Protein AF-A0A6L5EJZ9-F1 (afdb_monomer)

Foldseek 3Di:
DPPDPDPQPPVVVQVVCCVVPVHDGPDDDPVVVVVVVVVVVVVCVVCPHPVSVQVVLQVVQVVVQVVCVVVVWAWPDDPVPDDSHDTHTDFDPPPPDDVVVVQVVCVVVVDHDDDD

InterPro domains:
  IPR015421 Pyridoxal phosphate-dependent transferase, major domain [G3DSA:3.40.640.10] (1-47)
  IPR015422 Pyridoxal phosphate-dependent transferase, small domain [G3DSA:3.90.1150.10] (48-116)
  IPR015424 Pyridoxal phosphate-dependent transferase [SSF53383] (2-116)

Organism: NCBI:txid2653932

Nearest PDB structures (foldseek):
  1m32-assembly3_E  TM=9.920E-01  e=1.603E-14  Salmonella enterica subsp. enterica serovar Typhimurium
  7e7g-assembly1_A-2  TM=9.794E-01  e=1.183E-07  Pseudomonas aeruginosa PAO1
  6pd2-assembly2_B  TM=9.722E-01  e=3.837E-05  Treponema denticola ATCC 35405
  2dr1-assembly1_B  TM=8.804E-01  e=4.099E-04  Pyrococcus horikoshii OT3
  3nnk-assembly3_L  TM=8.080E-01  e=1.633E+00  Klebsiella pneumoniae subsp. pneumoniae MGH 78578

Solvent-accessible surface area (backbone atoms only — not comparable to full-atom values): 7159 Å² total; per-residue (Å²): 135,88,87,51,97,42,82,91,71,26,59,67,62,40,49,48,37,18,70,79,48,83,68,38,62,86,56,91,67,64,61,72,60,54,53,53,49,54,50,54,50,51,52,36,55,76,58,56,31,69,64,45,48,47,54,52,33,40,51,50,44,52,52,49,51,56,50,41,43,76,71,72,46,47,63,72,63,58,79,92,74,58,58,48,84,65,83,62,58,56,77,74,87,52,90,85,64,47,70,68,62,54,45,50,61,36,40,79,72,76,41,86,80,80,87,131

Mean predicted aligned error: 3.7 Å

Sequence (116 aa):
KGRSRSLSLDLYAQWRCMEDNHGKWRFTSPTHAVLAFAQALKELAQKGGVNARYQRYRNNQRRLVAGMRALGFRPLLDDSLHSPIITAFYSPDAPQYRFHTFYQKLKDQGFVIYPG

Secondary structure (DSSP, 8-state):
--S-S-STT-HHHHHHHHHHTTT--SS---HHHHHHHHHHHHHHHHTTHHHHHHHHHHHHHHHHHHHHHHTT--BSS-GGG--SS---BPPP--TT--HHHHHHHHHTTT------

Radius of gyration: 21.51 Å; Cα contacts (8 Å, |Δi|>4): 69; chains: 1; bounding box: 41×38×56 Å

pLDDT: mean 97.04, std 3.93, range [65.69, 98.81]

Structure (mmCIF, N/CA/C/O backbone):
data_AF-A0A6L5EJZ9-F1
#
_entry.id   AF-A0A6L5EJZ9-F1
#
loop_
_atom_site.group_PDB
_atom_site.id
_atom_site.type_symbol
_atom_site.label_atom_id
_atom_site.label_alt_id
_atom_site.label_comp_id
_atom_site.label_asym_id
_atom_site.label_entity_id
_atom_site.label_seq_id
_atom_site.pdbx_PDB_ins_code
_atom_site.Cartn_x
_atom_site.Cartn_y
_atom_site.Cartn_z
_atom_site.occupancy
_atom_site.B_iso_or_equiv
_atom_site.auth_seq_id
_atom_site.auth_comp_id
_atom_site.auth_asym_id
_atom_site.auth_atom_id
_atom_site.pdbx_PDB_model_num
ATOM 1 N N . LYS A 1 1 ? 8.390 16.324 -29.534 1.00 65.69 1 LYS A N 1
ATOM 2 C CA . LYS A 1 1 ? 8.788 17.598 -28.880 1.00 65.69 1 LYS A CA 1
ATOM 3 C C . LYS A 1 1 ? 7.515 18.346 -28.480 1.00 65.69 1 LYS A C 1
ATOM 5 O O . LYS A 1 1 ? 6.561 18.258 -29.237 1.00 65.69 1 LYS A O 1
ATOM 10 N N . GLY A 1 2 ? 7.466 18.992 -27.309 1.00 81.75 2 GLY A N 1
ATOM 11 C CA . GLY A 1 2 ? 6.300 19.781 -26.862 1.00 81.75 2 GLY A CA 1
ATOM 12 C C . GLY A 1 2 ? 5.143 19.005 -26.213 1.00 81.75 2 GLY A C 1
ATOM 13 O O . GLY A 1 2 ? 4.073 19.569 -26.042 1.00 81.75 2 GLY A O 1
ATOM 14 N N . ARG A 1 3 ? 5.327 17.723 -25.857 1.00 81.94 3 ARG A N 1
ATOM 15 C CA . ARG A 1 3 ? 4.256 16.892 -25.264 1.00 81.94 3 ARG A CA 1
ATOM 16 C C . ARG A 1 3 ? 4.159 16.992 -23.743 1.00 81.94 3 ARG A C 1
ATOM 18 O O . ARG A 1 3 ? 3.106 16.711 -23.188 1.00 81.94 3 ARG A O 1
ATOM 25 N N . SER A 1 4 ? 5.237 17.392 -23.076 1.00 91.62 4 SER A N 1
ATOM 26 C CA . SER A 1 4 ? 5.281 17.552 -21.625 1.00 91.62 4 SER A CA 1
ATOM 27 C C . SER A 1 4 ? 5.951 18.868 -21.260 1.00 91.62 4 SER A C 1
ATOM 29 O O . SER A 1 4 ? 6.937 19.270 -21.877 1.00 91.62 4 SER A O 1
ATOM 31 N N . ARG A 1 5 ? 5.424 19.516 -20.219 1.00 94.81 5 ARG A N 1
ATOM 32 C CA . ARG A 1 5 ? 6.044 20.680 -19.567 1.00 94.81 5 ARG A CA 1
ATOM 33 C C . ARG A 1 5 ? 7.132 20.276 -18.566 1.00 94.81 5 ARG A C 1
ATOM 35 O O . ARG A 1 5 ? 7.878 21.129 -18.105 1.00 94.81 5 ARG A O 1
ATOM 42 N N . SER A 1 6 ? 7.216 18.988 -18.227 1.00 94.62 6 SER A N 1
ATOM 43 C CA . SER A 1 6 ? 8.211 18.419 -17.319 1.00 94.62 6 SER A CA 1
ATOM 44 C C . SER A 1 6 ? 9.150 17.493 -18.080 1.00 94.62 6 SER A C 1
ATOM 46 O O . SER A 1 6 ? 8.705 16.544 -18.729 1.00 94.62 6 SER A O 1
ATOM 48 N N . LEU A 1 7 ? 10.456 17.740 -17.960 1.00 93.00 7 LEU A N 1
ATOM 49 C CA . LEU A 1 7 ? 11.486 16.897 -18.563 1.00 93.00 7 LEU A CA 1
ATOM 50 C C . LEU A 1 7 ? 11.438 15.470 -17.991 1.00 93.00 7 LEU A C 1
ATOM 52 O O . LEU A 1 7 ? 11.402 14.492 -18.747 1.00 93.00 7 LEU A O 1
ATOM 56 N N . SER A 1 8 ? 11.379 15.356 -16.661 1.00 94.12 8 SER A N 1
ATOM 57 C CA . SER A 1 8 ? 11.376 14.076 -15.945 1.00 94.12 8 SER A CA 1
ATOM 58 C C . SER A 1 8 ? 10.086 13.283 -16.155 1.00 94.12 8 SER A C 1
ATOM 60 O O . SER A 1 8 ? 10.148 12.065 -16.291 1.00 94.12 8 SER A O 1
ATOM 62 N N . LEU A 1 9 ? 8.935 13.960 -16.263 1.00 94.50 9 LEU A N 1
ATOM 63 C CA . LEU A 1 9 ? 7.622 13.324 -16.451 1.00 94.50 9 LEU A CA 1
ATOM 64 C C . LEU A 1 9 ? 7.163 13.261 -17.917 1.00 94.50 9 LEU A C 1
ATOM 66 O O . LEU A 1 9 ? 6.003 12.958 -18.184 1.00 94.50 9 LEU A O 1
ATOM 70 N N .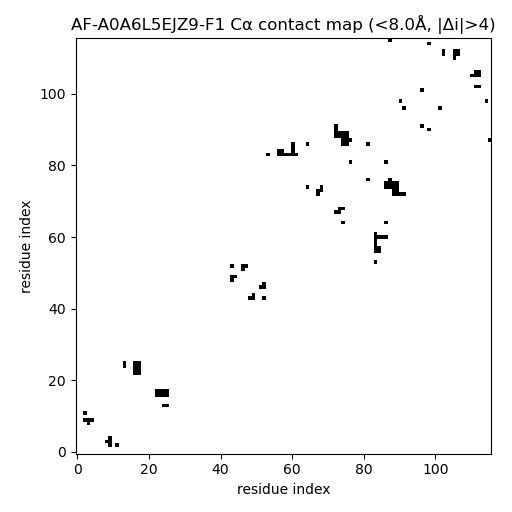 ASP A 1 10 ? 8.044 13.522 -18.888 1.00 96.12 10 ASP A N 1
ATOM 71 C CA . ASP A 1 10 ? 7.747 13.241 -20.299 1.00 96.12 10 ASP A CA 1
ATOM 72 C C . ASP A 1 10 ? 7.724 11.721 -20.552 1.00 96.12 10 ASP A C 1
ATOM 74 O O . ASP A 1 10 ? 8.722 11.110 -20.951 1.00 96.12 10 ASP A O 1
ATOM 78 N N . LEU A 1 11 ? 6.571 11.101 -20.277 1.00 94.50 11 LEU A N 1
ATOM 79 C CA . LEU A 1 11 ? 6.358 9.658 -20.412 1.00 94.50 11 LEU A CA 1
ATOM 80 C C . LEU A 1 11 ? 6.528 9.187 -21.856 1.00 94.50 11 LEU A C 1
ATOM 82 O O . LEU A 1 11 ? 7.061 8.105 -22.078 1.00 94.50 11 LEU A O 1
ATOM 86 N N . TYR A 1 12 ? 6.135 10.006 -22.837 1.00 95.31 12 TYR A N 1
ATOM 87 C CA . TYR A 1 12 ? 6.311 9.653 -24.242 1.00 95.31 12 TYR A CA 1
ATOM 88 C C . TYR A 1 12 ? 7.791 9.606 -24.614 1.00 95.31 12 TYR A C 1
ATOM 90 O O . TYR A 1 12 ? 8.236 8.641 -25.228 1.00 95.31 12 TYR A O 1
ATOM 98 N N . ALA A 1 13 ? 8.570 10.621 -24.230 1.00 95.44 13 ALA A N 1
ATOM 99 C CA . ALA A 1 13 ? 10.007 10.611 -24.472 1.00 95.44 13 ALA A CA 1
ATOM 100 C C . ALA A 1 13 ? 10.698 9.451 -23.735 1.00 95.44 13 ALA A C 1
ATOM 102 O O . ALA A 1 13 ? 11.616 8.847 -24.287 1.00 95.44 13 ALA A O 1
ATOM 103 N N . GLN A 1 14 ? 10.260 9.117 -22.513 1.00 95.69 14 GLN A N 1
ATOM 104 C CA . GLN A 1 14 ? 10.791 7.969 -21.772 1.00 95.69 14 GLN A CA 1
ATOM 105 C C . GLN A 1 14 ? 10.476 6.646 -22.469 1.00 95.69 14 GLN A C 1
ATOM 107 O O . GLN A 1 14 ? 11.384 5.844 -22.669 1.00 95.69 14 GLN A O 1
ATOM 112 N N . TRP A 1 15 ? 9.225 6.440 -22.874 1.00 95.56 15 TRP A N 1
ATOM 113 C CA . TRP A 1 15 ? 8.811 5.260 -23.623 1.00 95.56 15 TRP A CA 1
ATOM 114 C C . TRP A 1 15 ? 9.581 5.136 -24.942 1.00 95.56 15 TRP A C 1
ATOM 116 O O . TRP A 1 15 ? 10.190 4.103 -25.183 1.00 95.56 15 TRP A O 1
ATOM 126 N N . ARG A 1 16 ? 9.676 6.210 -25.740 1.00 96.12 16 ARG A N 1
ATOM 127 C CA . ARG A 1 16 ? 10.474 6.209 -26.980 1.00 96.12 16 ARG A CA 1
ATOM 128 C C . ARG A 1 16 ? 11.934 5.855 -26.744 1.00 96.12 16 ARG A C 1
ATOM 130 O O . ARG A 1 16 ? 12.472 5.045 -27.478 1.00 96.12 16 ARG A O 1
ATOM 137 N N . CYS A 1 17 ? 12.559 6.410 -25.706 1.00 96.38 17 CYS A N 1
ATOM 138 C CA . CYS A 1 17 ? 13.924 6.036 -25.341 1.00 96.38 17 CYS A CA 1
ATOM 139 C C . CYS A 1 17 ? 14.040 4.532 -25.048 1.00 96.38 17 CYS A C 1
ATOM 141 O O . CYS A 1 17 ? 14.991 3.911 -25.509 1.00 96.38 17 CYS A O 1
ATOM 143 N N . MET A 1 18 ? 13.072 3.944 -24.339 1.00 97.38 18 MET A N 1
ATOM 144 C CA . MET A 1 18 ? 13.057 2.504 -24.068 1.00 97.38 18 MET A CA 1
ATOM 145 C C . MET A 1 18 ? 12.890 1.680 -25.352 1.00 97.38 18 MET A C 1
ATOM 147 O O . MET A 1 18 ? 13.648 0.736 -25.540 1.00 97.38 18 MET A O 1
ATOM 151 N N . GLU A 1 19 ? 11.971 2.046 -26.247 1.00 97.69 19 GLU A N 1
ATOM 152 C CA . GLU A 1 19 ? 11.788 1.354 -27.536 1.00 97.69 19 GLU A CA 1
ATOM 153 C C . GLU A 1 19 ? 13.043 1.450 -28.416 1.00 97.69 19 GLU A C 1
ATOM 155 O O . GLU A 1 19 ? 13.540 0.445 -28.917 1.00 97.69 19 GLU A O 1
ATOM 160 N N . ASP A 1 20 ? 13.594 2.659 -28.553 1.00 97.88 20 ASP A N 1
ATOM 161 C CA . ASP A 1 20 ? 14.705 2.951 -29.462 1.00 97.88 20 ASP A CA 1
ATOM 162 C C . ASP A 1 20 ? 16.066 2.482 -28.900 1.00 97.88 20 ASP A C 1
ATOM 164 O O . ASP A 1 20 ? 17.035 2.368 -29.645 1.00 97.88 20 ASP A O 1
ATOM 168 N N . ASN A 1 21 ? 16.165 2.221 -27.587 1.00 97.06 21 ASN A N 1
ATOM 169 C CA . ASN A 1 21 ? 17.417 1.873 -26.898 1.00 97.06 21 ASN A CA 1
ATOM 170 C C . ASN A 1 21 ? 17.269 0.655 -25.961 1.00 97.06 21 ASN A C 1
ATOM 172 O O . ASN A 1 21 ? 17.817 0.654 -24.856 1.00 97.06 21 ASN A O 1
ATOM 176 N N . HIS A 1 22 ? 16.524 -0.375 -26.375 1.00 95.62 22 HIS A N 1
ATOM 177 C CA . HIS A 1 22 ? 16.447 -1.684 -25.699 1.00 95.62 22 HIS A CA 1
ATOM 178 C C . HIS A 1 22 ? 16.136 -1.620 -24.189 1.00 95.62 22 HIS A C 1
ATOM 180 O O . HIS A 1 22 ? 16.795 -2.247 -23.360 1.00 95.62 22 HIS A O 1
ATOM 186 N N . GLY A 1 23 ? 15.128 -0.836 -23.811 1.00 94.56 23 GLY A N 1
ATOM 187 C CA . GLY A 1 23 ? 14.658 -0.696 -22.430 1.00 94.56 23 GLY A CA 1
ATOM 188 C C . GLY A 1 23 ? 15.447 0.303 -21.578 1.00 94.56 23 GLY A C 1
ATOM 189 O O . GLY A 1 23 ? 15.191 0.421 -20.377 1.00 94.56 23 GLY A O 1
ATOM 190 N N . LYS A 1 24 ? 16.392 1.048 -22.164 1.00 95.94 24 LYS A N 1
ATOM 191 C CA . LYS A 1 24 ? 17.187 2.050 -21.445 1.00 95.94 24 LYS A CA 1
ATOM 192 C C . LYS A 1 24 ? 16.326 3.201 -20.906 1.00 95.94 24 LYS A C 1
ATOM 194 O O . LYS A 1 24 ? 15.405 3.712 -21.543 1.00 95.94 24 LYS A O 1
ATOM 199 N N . TRP A 1 25 ? 16.687 3.662 -19.713 1.00 97.25 25 TRP A N 1
ATOM 200 C CA . TRP A 1 25 ? 16.098 4.842 -19.089 1.00 97.25 25 TRP A CA 1
ATOM 201 C C . TRP A 1 25 ? 16.740 6.117 -19.643 1.00 97.25 25 TRP A C 1
ATOM 203 O O . TRP A 1 25 ? 17.937 6.140 -19.924 1.00 97.25 25 TRP A O 1
ATOM 213 N N . ARG A 1 26 ? 15.974 7.209 -19.782 1.00 96.50 26 ARG A N 1
ATOM 214 C CA . ARG A 1 26 ? 16.557 8.495 -20.218 1.00 96.50 26 ARG A CA 1
ATOM 215 C C . ARG A 1 26 ? 17.569 9.048 -19.213 1.00 96.50 26 ARG A C 1
ATOM 217 O O . ARG A 1 26 ? 18.488 9.754 -19.611 1.00 96.50 26 ARG A O 1
ATOM 224 N N . PHE A 1 27 ? 17.393 8.720 -17.935 1.00 96.25 27 PHE A N 1
ATOM 225 C CA . PHE A 1 27 ? 18.255 9.118 -16.821 1.00 96.25 27 PHE A CA 1
ATOM 226 C C . PHE A 1 27 ? 18.709 7.886 -16.040 1.00 96.25 27 PHE A C 1
ATOM 228 O O . PHE A 1 27 ? 18.259 6.774 -16.319 1.00 96.25 27 PHE A O 1
ATOM 235 N N . THR A 1 28 ? 19.571 8.079 -15.041 1.00 97.06 28 THR A N 1
ATOM 236 C CA . THR A 1 28 ? 19.997 7.000 -14.143 1.00 97.06 28 THR A CA 1
ATOM 237 C C . THR A 1 28 ? 18.782 6.309 -13.531 1.00 97.06 28 THR A C 1
ATOM 239 O O . THR A 1 28 ? 17.990 6.920 -12.814 1.00 97.06 28 THR A O 1
ATOM 242 N N . SER A 1 29 ? 18.622 5.023 -13.835 1.00 96.12 29 SER A N 1
ATOM 243 C CA . SER A 1 29 ? 17.522 4.215 -13.319 1.00 96.12 29 SER A CA 1
ATOM 244 C C . SER A 1 29 ? 17.727 3.888 -11.836 1.00 96.12 29 SER A C 1
ATOM 246 O O . SER A 1 29 ? 18.863 3.612 -11.438 1.00 96.12 29 SER A O 1
ATOM 248 N N . PRO A 1 30 ? 16.658 3.795 -11.028 1.00 97.12 30 PRO A N 1
ATOM 249 C CA . PRO A 1 30 ? 16.742 3.339 -9.643 1.00 97.12 30 PRO A CA 1
ATOM 250 C C . PRO A 1 30 ? 16.879 1.807 -9.591 1.00 97.12 30 PRO A C 1
ATOM 252 O O . PRO A 1 30 ? 15.939 1.097 -9.234 1.00 97.12 30 PRO A O 1
ATOM 255 N N . THR A 1 31 ? 18.046 1.285 -9.980 1.00 97.88 31 THR A N 1
ATOM 256 C CA . THR A 1 31 ? 18.297 -0.154 -10.202 1.00 97.88 31 THR A CA 1
ATOM 257 C C . THR A 1 31 ? 17.857 -1.031 -9.027 1.00 97.88 31 THR A C 1
ATOM 259 O O . THR A 1 31 ? 17.159 -2.021 -9.236 1.00 97.88 31 THR A O 1
ATOM 262 N N . HIS A 1 32 ? 18.163 -0.634 -7.789 1.00 98.44 32 HIS A N 1
ATOM 263 C CA . HIS A 1 32 ? 17.749 -1.353 -6.579 1.00 98.44 32 HIS A CA 1
ATOM 264 C C . HIS A 1 32 ? 16.221 -1.471 -6.439 1.00 98.44 32 HIS A C 1
ATOM 266 O O . HIS A 1 32 ? 15.709 -2.551 -6.150 1.00 98.44 32 HIS A O 1
ATOM 272 N N . ALA A 1 33 ? 15.477 -0.389 -6.695 1.00 98.38 33 ALA A N 1
ATOM 273 C CA . ALA A 1 33 ? 14.016 -0.404 -6.625 1.00 98.38 33 ALA A CA 1
ATOM 274 C C . ALA A 1 33 ? 13.402 -1.254 -7.748 1.00 98.38 33 ALA A C 1
ATOM 276 O O . ALA A 1 33 ? 12.435 -1.976 -7.517 1.00 98.38 33 ALA A O 1
ATOM 277 N N . VAL A 1 34 ? 13.988 -1.217 -8.950 1.00 98.19 34 VAL A N 1
ATOM 278 C CA . VAL A 1 34 ? 13.547 -2.044 -10.085 1.00 98.19 34 VAL A CA 1
ATOM 279 C C . VAL A 1 34 ? 13.770 -3.534 -9.804 1.00 98.19 34 VAL A C 1
ATOM 281 O O . VAL A 1 34 ? 12.881 -4.341 -10.071 1.00 98.19 34 VAL A O 1
ATOM 284 N N . LEU A 1 35 ? 14.906 -3.911 -9.208 1.00 98.56 35 LEU A N 1
ATOM 285 C CA . LEU A 1 35 ? 15.171 -5.297 -8.803 1.00 98.56 35 LEU A CA 1
ATOM 286 C C . LEU A 1 35 ? 14.208 -5.768 -7.703 1.00 98.56 35 LEU A C 1
ATOM 288 O O . LEU A 1 35 ? 13.660 -6.868 -7.799 1.00 98.56 35 LEU A O 1
ATOM 292 N N . ALA A 1 36 ? 13.934 -4.927 -6.701 1.00 98.75 36 ALA A N 1
ATOM 293 C CA . ALA A 1 36 ? 12.935 -5.223 -5.674 1.00 98.75 36 ALA A CA 1
ATOM 294 C C . ALA A 1 36 ? 11.525 -5.382 -6.273 1.00 98.75 36 ALA A C 1
ATOM 296 O O . ALA A 1 36 ? 10.792 -6.306 -5.915 1.00 98.75 36 ALA A O 1
ATOM 297 N N . PHE A 1 37 ? 11.156 -4.532 -7.236 1.00 98.75 37 PHE A N 1
ATOM 298 C CA . PHE A 1 37 ? 9.885 -4.638 -7.951 1.00 98.75 37 PHE A CA 1
ATOM 299 C C . PHE A 1 37 ? 9.788 -5.935 -8.766 1.00 98.75 37 PHE A C 1
ATOM 301 O O . PHE A 1 37 ? 8.769 -6.624 -8.707 1.00 98.75 37 PHE A O 1
ATOM 308 N N . ALA A 1 38 ? 10.862 -6.328 -9.457 1.00 98.69 38 ALA A N 1
ATOM 309 C CA . ALA A 1 38 ? 10.921 -7.600 -10.174 1.00 98.69 38 ALA A CA 1
ATOM 310 C C . ALA A 1 38 ? 10.722 -8.801 -9.232 1.00 98.69 38 ALA A C 1
ATOM 312 O O . ALA A 1 38 ? 9.994 -9.737 -9.570 1.00 98.69 38 ALA A O 1
ATOM 313 N N . GLN A 1 39 ? 11.303 -8.767 -8.028 1.00 98.81 39 GLN A N 1
ATOM 314 C CA . GLN A 1 39 ? 11.075 -9.795 -7.011 1.00 98.81 39 GLN A CA 1
ATOM 315 C C . GLN A 1 39 ? 9.618 -9.807 -6.516 1.00 98.81 39 GLN A C 1
ATOM 317 O O . GLN A 1 39 ? 9.005 -10.872 -6.426 1.00 98.81 39 GLN A O 1
ATOM 322 N N . ALA A 1 40 ? 9.017 -8.638 -6.284 1.00 98.75 40 ALA A N 1
ATOM 323 C CA . ALA A 1 40 ? 7.617 -8.533 -5.873 1.00 98.75 40 ALA A CA 1
ATOM 324 C C . ALA A 1 40 ? 6.638 -9.111 -6.918 1.00 98.75 40 ALA A C 1
ATOM 326 O O . ALA A 1 40 ? 5.609 -9.689 -6.546 1.00 98.75 40 ALA A O 1
ATOM 327 N N . LEU A 1 41 ? 6.955 -8.990 -8.216 1.00 98.81 41 LEU A N 1
ATOM 328 C CA . LEU A 1 41 ? 6.193 -9.611 -9.306 1.00 98.81 41 LEU A CA 1
ATOM 329 C C . LEU A 1 41 ? 6.323 -11.141 -9.306 1.00 98.81 41 LEU A C 1
ATOM 331 O O . LEU A 1 41 ? 5.316 -11.834 -9.467 1.00 98.81 41 LEU A O 1
ATOM 335 N N . LYS A 1 42 ? 7.524 -11.682 -9.060 1.00 98.81 42 LYS A N 1
ATOM 336 C CA . LYS A 1 42 ? 7.728 -13.135 -8.914 1.00 98.81 42 LYS A CA 1
ATOM 337 C C . LYS A 1 42 ? 6.913 -13.693 -7.750 1.00 98.81 42 LYS A C 1
ATOM 339 O O . LYS A 1 42 ? 6.194 -14.673 -7.920 1.00 98.81 42 LYS A O 1
ATOM 344 N N . GLU A 1 43 ? 6.946 -13.034 -6.595 1.00 98.81 43 GLU A N 1
ATOM 345 C CA . GLU A 1 43 ? 6.149 -13.445 -5.436 1.00 98.81 43 GLU A CA 1
ATOM 346 C C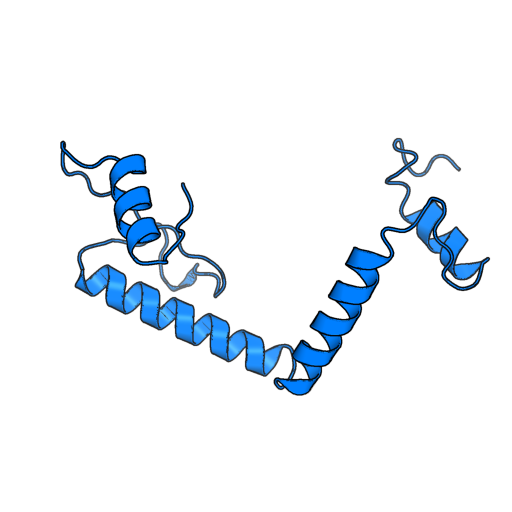 . GLU A 1 43 ? 4.641 -13.324 -5.669 1.00 98.81 43 GLU A C 1
ATOM 348 O O . GLU A 1 43 ? 3.870 -14.125 -5.141 1.00 98.81 43 GLU A O 1
ATOM 353 N N . LEU A 1 44 ? 4.192 -12.322 -6.435 1.00 98.75 44 LEU A N 1
ATOM 354 C CA . LEU A 1 44 ? 2.792 -12.215 -6.849 1.00 98.75 44 LEU A CA 1
ATOM 355 C C . LEU A 1 44 ? 2.376 -13.453 -7.644 1.00 98.75 44 LEU A C 1
ATOM 357 O O . LEU A 1 44 ? 1.367 -14.063 -7.298 1.00 98.75 44 LEU A O 1
ATOM 361 N N . ALA A 1 45 ? 3.150 -13.826 -8.665 1.00 98.62 45 ALA A N 1
ATOM 362 C CA . ALA A 1 45 ? 2.888 -15.014 -9.472 1.00 98.62 45 ALA A CA 1
ATOM 363 C C . ALA A 1 45 ? 2.902 -16.296 -8.621 1.00 98.62 45 ALA A C 1
ATOM 365 O O . ALA A 1 45 ? 1.934 -17.053 -8.648 1.00 98.62 45 ALA A O 1
ATOM 366 N N . GLN A 1 46 ? 3.934 -16.491 -7.793 1.00 98.56 46 GLN A N 1
ATOM 367 C CA . GLN A 1 46 ? 4.071 -17.662 -6.913 1.00 98.56 46 GLN A CA 1
ATOM 368 C C . GLN A 1 46 ? 2.906 -17.814 -5.926 1.00 98.56 46 GLN A C 1
ATOM 370 O O . GLN A 1 46 ? 2.479 -18.927 -5.638 1.00 98.56 46 GLN A O 1
ATOM 375 N N . LYS A 1 47 ? 2.359 -16.702 -5.418 1.00 97.94 47 LYS A N 1
ATOM 376 C CA . LYS A 1 47 ? 1.241 -16.693 -4.459 1.00 97.94 47 LYS A CA 1
ATOM 377 C C . LYS A 1 47 ? -0.143 -16.786 -5.127 1.00 97.94 47 LYS A C 1
ATOM 379 O O . LYS A 1 47 ? -1.139 -16.517 -4.461 1.00 97.94 47 LYS A O 1
ATOM 384 N N . GLY A 1 48 ? -0.228 -17.132 -6.416 1.00 98.25 48 GLY A N 1
ATOM 385 C CA . GLY A 1 48 ? -1.499 -17.310 -7.137 1.00 98.25 48 GLY A CA 1
ATOM 386 C C . GLY A 1 48 ? -2.036 -16.048 -7.822 1.00 98.25 48 GLY A C 1
ATOM 387 O O . GLY A 1 48 ? -3.232 -15.936 -8.098 1.00 98.25 48 GLY A O 1
ATOM 388 N N . GLY A 1 49 ? -1.169 -15.071 -8.085 1.00 98.62 49 GLY A N 1
ATOM 389 C CA . GLY A 1 49 ? -1.496 -13.879 -8.858 1.00 98.62 49 GLY A CA 1
ATOM 390 C C . GLY A 1 49 ? -2.448 -12.908 -8.154 1.00 98.62 49 GLY A C 1
ATOM 391 O O . GLY A 1 49 ? -2.617 -12.900 -6.930 1.00 98.62 49 GLY A O 1
ATOM 392 N N . VAL A 1 50 ? -3.054 -12.028 -8.955 1.00 98.62 50 VAL A N 1
ATOM 393 C CA . VAL A 1 50 ? -3.913 -10.938 -8.460 1.00 98.62 50 VAL A CA 1
ATOM 394 C C . VAL A 1 50 ? -5.142 -11.481 -7.738 1.00 98.62 50 VAL A C 1
ATOM 396 O O . VAL A 1 50 ? -5.515 -10.942 -6.701 1.00 98.62 50 VAL A O 1
ATOM 399 N N . ASN A 1 51 ? -5.738 -12.568 -8.234 1.00 98.62 51 ASN A N 1
ATOM 400 C CA . ASN A 1 51 ? -6.974 -13.111 -7.676 1.00 98.62 51 ASN A CA 1
ATOM 401 C C . ASN A 1 51 ? -6.759 -13.647 -6.247 1.00 98.62 51 ASN A C 1
ATOM 403 O O . ASN A 1 51 ? -7.445 -13.225 -5.317 1.00 98.62 51 ASN A O 1
ATOM 407 N N . ALA A 1 52 ? -5.721 -14.462 -6.027 1.00 98.62 52 AL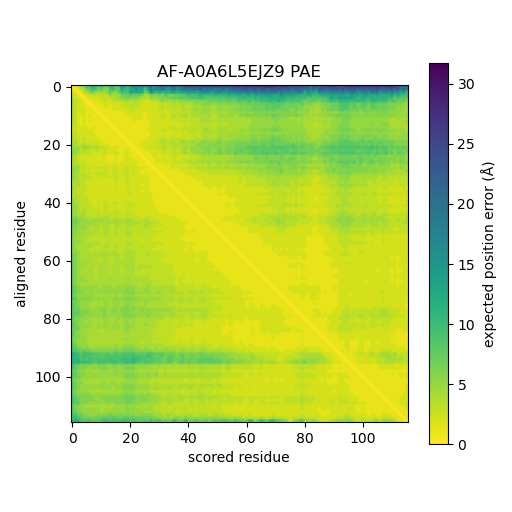A A N 1
ATOM 408 C CA . ALA A 1 52 ? -5.377 -14.953 -4.690 1.00 98.62 52 ALA A CA 1
ATOM 409 C C . ALA A 1 52 ? -5.000 -13.813 -3.723 1.00 98.62 52 ALA A C 1
ATOM 411 O O . ALA A 1 52 ? -5.422 -13.795 -2.562 1.00 98.62 52 ALA A O 1
ATOM 412 N N . ARG A 1 53 ? -4.252 -12.809 -4.205 1.00 98.75 53 ARG A N 1
ATOM 413 C CA . ARG A 1 53 ? -3.915 -11.615 -3.415 1.00 98.75 53 ARG A CA 1
ATOM 414 C C . ARG A 1 53 ? -5.162 -10.812 -3.034 1.00 98.75 53 ARG A C 1
ATOM 416 O O . ARG A 1 53 ? -5.275 -10.412 -1.878 1.00 98.75 53 ARG A O 1
ATOM 423 N N . TYR A 1 54 ? -6.090 -10.618 -3.968 1.00 98.75 54 TYR A N 1
ATOM 424 C CA . TYR A 1 54 ? -7.360 -9.937 -3.730 1.00 98.75 54 TYR A CA 1
ATOM 425 C C . TYR A 1 54 ? -8.195 -10.660 -2.671 1.00 98.75 54 TYR A C 1
ATOM 427 O O . TYR A 1 54 ? -8.654 -10.014 -1.732 1.00 98.75 54 TYR A O 1
ATOM 435 N N . GLN A 1 55 ? -8.331 -11.990 -2.754 1.00 98.75 55 GLN A N 1
ATOM 436 C CA . GLN A 1 55 ? -9.075 -12.754 -1.746 1.00 98.75 55 GLN A CA 1
ATOM 437 C C . GLN A 1 55 ? -8.468 -12.590 -0.351 1.00 98.75 55 GLN A C 1
ATOM 439 O O . GLN A 1 55 ? -9.190 -12.353 0.617 1.00 98.75 55 GLN A O 1
ATOM 444 N N . ARG A 1 56 ? -7.134 -12.632 -0.243 1.00 98.75 56 ARG A N 1
ATOM 445 C CA . ARG A 1 56 ? -6.439 -12.379 1.025 1.00 98.75 56 ARG A CA 1
ATOM 446 C C . ARG A 1 56 ? -6.719 -10.975 1.562 1.00 98.75 56 ARG A C 1
ATOM 448 O O . ARG A 1 56 ? -7.065 -10.838 2.730 1.00 98.75 56 ARG A O 1
ATOM 455 N N . TYR A 1 57 ? -6.593 -9.946 0.726 1.00 98.81 57 TYR A N 1
ATOM 456 C CA . TYR A 1 57 ? -6.857 -8.558 1.118 1.00 98.81 57 TYR A CA 1
ATOM 457 C C . TYR A 1 57 ? -8.305 -8.349 1.564 1.00 98.81 57 TYR A C 1
ATOM 459 O O . TYR A 1 57 ? -8.546 -7.866 2.667 1.00 98.81 57 TYR A O 1
ATOM 467 N N . ARG A 1 58 ? -9.268 -8.833 0.778 1.00 98.62 58 ARG A N 1
ATOM 468 C CA . ARG A 1 58 ? -10.696 -8.777 1.103 1.00 98.62 58 ARG A CA 1
ATOM 469 C C . ARG A 1 58 ? -11.024 -9.492 2.414 1.00 98.62 58 ARG A C 1
ATOM 471 O O . ARG A 1 58 ? -11.779 -8.962 3.225 1.00 98.62 58 ARG A O 1
ATOM 478 N N . ASN A 1 59 ? -10.456 -10.673 2.648 1.00 98.69 59 ASN A N 1
ATOM 479 C CA . ASN A 1 59 ? -10.695 -11.425 3.880 1.00 98.69 59 ASN A CA 1
ATOM 480 C C . ASN A 1 59 ? -10.085 -10.729 5.103 1.00 98.69 59 ASN A C 1
ATOM 482 O O . ASN A 1 59 ? -10.734 -10.664 6.146 1.00 98.69 59 ASN A O 1
ATOM 486 N N . ASN A 1 60 ? -8.880 -10.167 4.973 1.00 98.81 60 ASN A N 1
ATOM 487 C CA . ASN A 1 60 ? -8.250 -9.390 6.039 1.0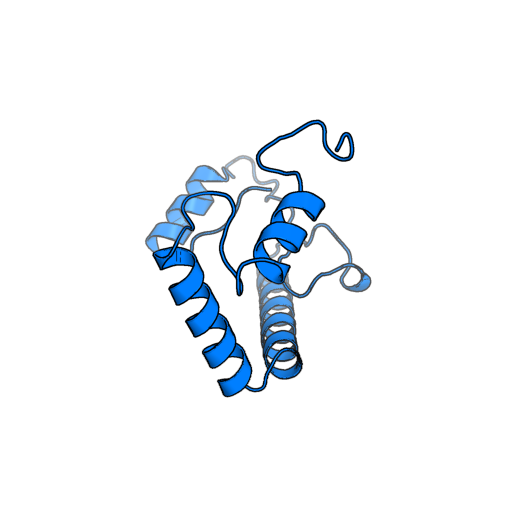0 98.81 60 ASN A CA 1
ATOM 488 C C . ASN A 1 60 ? -9.067 -8.141 6.379 1.00 98.81 60 ASN A C 1
ATOM 490 O O . ASN A 1 60 ? -9.345 -7.902 7.550 1.00 98.81 60 ASN A O 1
ATOM 494 N N . GLN A 1 61 ? -9.495 -7.387 5.365 1.00 98.81 61 GLN A N 1
ATOM 495 C CA . GLN A 1 61 ? -10.281 -6.171 5.550 1.00 98.81 61 GLN A CA 1
ATOM 496 C C . GLN A 1 61 ? -11.616 -6.462 6.254 1.00 98.81 61 GLN A C 1
ATOM 498 O O . GLN A 1 61 ? -11.951 -5.798 7.232 1.00 98.81 61 GLN A O 1
ATOM 503 N N . ARG A 1 62 ? -12.325 -7.525 5.854 1.00 98.56 62 ARG A N 1
ATOM 504 C CA . ARG A 1 62 ? -13.576 -7.947 6.507 1.00 98.56 62 ARG A CA 1
ATOM 505 C C . ARG A 1 62 ? -13.380 -8.378 7.955 1.00 98.56 62 ARG A C 1
ATOM 507 O O . ARG A 1 62 ? -14.170 -7.998 8.814 1.00 98.56 62 ARG A O 1
ATOM 514 N N . ARG A 1 63 ? -12.329 -9.160 8.232 1.00 98.75 63 ARG A N 1
ATOM 515 C CA . ARG A 1 63 ? -11.987 -9.580 9.601 1.00 98.75 63 ARG A CA 1
ATOM 516 C C . ARG A 1 63 ? -11.638 -8.381 10.478 1.00 98.75 63 ARG A C 1
ATOM 518 O O . ARG A 1 63 ? -12.114 -8.313 11.606 1.00 98.75 63 ARG A O 1
ATOM 525 N N . LEU A 1 64 ? -10.870 -7.428 9.947 1.00 98.69 64 LEU A N 1
ATOM 526 C CA . LEU A 1 64 ? -10.537 -6.184 10.636 1.00 98.69 64 LEU A CA 1
ATOM 527 C C . LEU A 1 64 ? -11.801 -5.388 10.972 1.00 98.69 64 LEU A C 1
ATOM 529 O O . LEU A 1 64 ? -11.991 -5.030 12.127 1.00 98.69 64 LEU A O 1
ATOM 533 N N . VAL A 1 65 ? -12.686 -5.149 10.000 1.00 98.69 65 VAL A N 1
ATOM 534 C CA . VAL A 1 65 ? -13.928 -4.393 10.232 1.00 98.69 65 VAL A CA 1
ATOM 535 C C . VAL A 1 65 ? -14.827 -5.077 11.254 1.00 98.69 65 VAL A C 1
ATOM 537 O O . VAL A 1 65 ? -15.321 -4.408 12.158 1.00 98.69 65 VAL A O 1
ATOM 540 N N . ALA A 1 66 ? -15.014 -6.394 11.153 1.00 98.75 66 ALA A N 1
ATOM 541 C CA . ALA A 1 66 ? -15.805 -7.144 12.125 1.00 98.75 66 ALA A CA 1
ATOM 542 C C . ALA A 1 66 ? -15.221 -7.030 13.545 1.00 98.75 66 ALA A C 1
ATOM 544 O O . ALA A 1 66 ? -15.958 -6.747 14.487 1.00 98.75 66 ALA A O 1
ATOM 545 N N . GLY A 1 67 ? -13.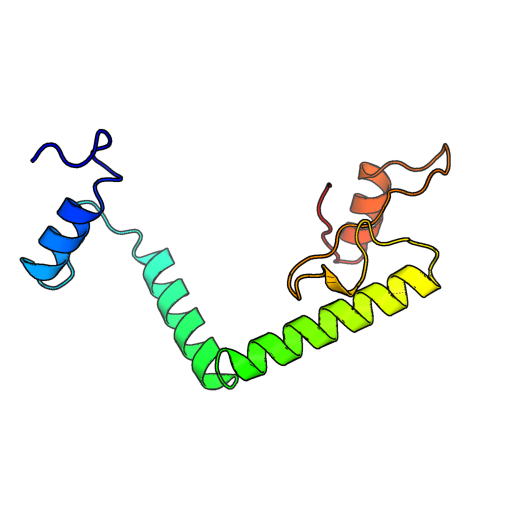899 -7.177 13.691 1.00 98.81 67 GLY A N 1
ATOM 546 C CA . GLY A 1 67 ? -13.215 -7.034 14.979 1.00 98.81 67 GLY A CA 1
ATOM 547 C C . GLY A 1 67 ? -13.300 -5.616 15.544 1.00 98.81 67 GLY A C 1
ATOM 548 O O . GLY A 1 67 ? -13.652 -5.432 16.703 1.00 98.81 67 GLY A O 1
ATOM 549 N N . MET A 1 68 ? -13.057 -4.599 14.718 1.00 98.62 68 MET A N 1
ATOM 550 C CA . MET A 1 68 ? -13.136 -3.196 15.133 1.00 98.62 68 MET A CA 1
ATOM 551 C C . MET A 1 68 ? -14.561 -2.800 15.545 1.00 98.62 68 MET A C 1
ATOM 553 O O . MET A 1 68 ? -14.726 -2.106 16.545 1.00 98.62 68 MET A O 1
ATOM 557 N N . ARG A 1 69 ? -15.592 -3.299 14.844 1.00 98.62 69 ARG A N 1
ATOM 558 C CA . ARG A 1 69 ? -17.002 -3.136 15.243 1.00 98.62 69 ARG A CA 1
ATOM 559 C C . ARG A 1 69 ? -17.296 -3.784 16.592 1.00 98.62 69 ARG A C 1
ATOM 561 O O . ARG A 1 69 ? -17.940 -3.159 17.427 1.00 98.62 69 ARG A O 1
ATOM 568 N N . ALA A 1 70 ? -16.796 -4.998 16.827 1.00 98.69 70 ALA A N 1
ATOM 569 C CA . ALA A 1 70 ? -16.944 -5.675 18.117 1.00 98.69 70 ALA A CA 1
ATOM 570 C C . ALA A 1 70 ? -16.256 -4.916 19.270 1.00 98.69 70 ALA A C 1
ATOM 572 O O . ALA A 1 70 ? -16.698 -5.005 20.410 1.00 98.69 70 ALA A O 1
ATOM 573 N N . LEU A 1 71 ? -15.215 -4.132 18.968 1.00 98.19 71 LEU A N 1
ATOM 574 C CA . LEU A 1 71 ? -14.535 -3.232 19.908 1.00 98.19 71 LEU A CA 1
ATOM 575 C C . LEU A 1 71 ? -15.191 -1.841 20.027 1.00 98.19 71 LEU A C 1
ATOM 577 O O . LEU A 1 71 ? -14.670 -0.984 20.736 1.00 98.19 71 LEU A O 1
ATOM 581 N N . GLY A 1 72 ? -16.310 -1.595 19.339 1.00 98.12 72 GLY A N 1
ATOM 582 C CA . GLY A 1 72 ? -17.062 -0.338 19.406 1.00 98.12 72 GLY A CA 1
ATOM 583 C C . GLY A 1 72 ? -16.619 0.755 18.426 1.00 98.12 72 GLY A C 1
ATOM 584 O O . GLY A 1 72 ? -17.162 1.857 18.466 1.00 98.12 72 GLY A O 1
ATOM 585 N N . PHE A 1 73 ? -15.673 0.487 17.520 1.00 98.38 73 PHE A N 1
ATOM 586 C CA . PHE A 1 73 ? -15.310 1.436 16.464 1.00 98.38 73 PHE A CA 1
ATOM 587 C C . PHE A 1 73 ? -16.298 1.380 15.296 1.00 98.38 73 PHE A C 1
ATOM 589 O O . PHE A 1 73 ? -16.812 0.321 14.928 1.00 98.38 73 PHE A O 1
ATOM 596 N N . ARG A 1 74 ? -16.502 2.525 14.637 1.00 98.31 74 ARG A N 1
ATOM 597 C CA . ARG A 1 74 ? -17.392 2.652 13.478 1.00 98.31 74 ARG A CA 1
ATOM 598 C C . ARG A 1 74 ? -16.602 3.020 12.217 1.00 98.31 74 ARG A C 1
ATOM 600 O O . ARG A 1 74 ? -15.888 4.024 12.246 1.00 98.31 74 ARG A O 1
ATOM 607 N N . PRO A 1 75 ? -16.709 2.248 11.117 1.00 98.44 75 PRO A N 1
ATOM 608 C CA . PRO A 1 75 ? -16.165 2.655 9.823 1.00 98.44 75 PRO A CA 1
ATOM 609 C C . PRO A 1 75 ? -16.766 3.985 9.348 1.00 98.44 75 PRO A C 1
ATOM 611 O O . PRO A 1 75 ? -17.927 4.273 9.634 1.00 98.44 75 PRO A O 1
ATOM 614 N N . LEU A 1 76 ? -15.985 4.778 8.611 1.00 98.44 76 LEU A N 1
ATOM 615 C CA . LEU A 1 76 ? -16.442 6.043 8.021 1.00 98.44 76 LEU A CA 1
ATOM 616 C C . LEU A 1 76 ? -17.496 5.827 6.925 1.00 98.44 76 LEU A C 1
ATOM 618 O O . LEU A 1 76 ? -18.448 6.593 6.824 1.00 98.44 76 LEU A O 1
ATOM 622 N N . LEU A 1 77 ? -17.299 4.796 6.103 1.00 98.44 77 LEU A N 1
ATOM 6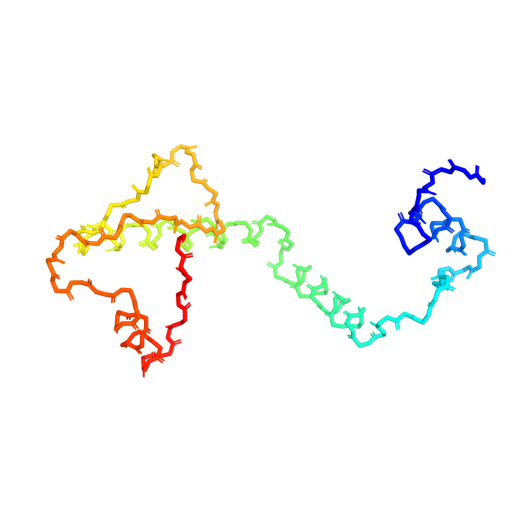23 C CA . LEU A 1 77 ? -18.146 4.467 4.958 1.00 98.44 77 LEU A CA 1
ATOM 624 C C . LEU A 1 77 ? -18.907 3.163 5.197 1.00 98.44 77 LEU A C 1
ATOM 626 O O . LEU A 1 77 ? -18.445 2.296 5.948 1.00 98.44 77 LEU A O 1
ATOM 630 N N . ASP A 1 78 ? -20.014 2.994 4.482 1.00 97.94 78 ASP A N 1
ATOM 631 C CA . ASP A 1 78 ? -20.754 1.734 4.422 1.00 97.94 78 ASP A CA 1
ATOM 632 C C . ASP A 1 78 ? -19.957 0.631 3.712 1.00 97.94 78 ASP A C 1
ATOM 634 O O . ASP A 1 78 ? -19.118 0.896 2.847 1.00 97.94 78 ASP A O 1
ATOM 638 N N . ASP A 1 79 ? -20.255 -0.628 4.046 1.00 97.56 79 ASP A N 1
ATOM 639 C CA . ASP A 1 79 ? -19.514 -1.804 3.561 1.00 97.56 79 ASP A CA 1
ATOM 640 C C . ASP A 1 79 ? -19.512 -1.936 2.029 1.00 97.56 79 ASP A C 1
ATOM 642 O O . ASP A 1 79 ? -18.573 -2.488 1.456 1.00 97.56 79 ASP A O 1
ATOM 646 N N . SER A 1 80 ? -20.537 -1.410 1.350 1.00 97.81 80 SER A N 1
ATOM 647 C CA . SER A 1 80 ? -20.638 -1.401 -0.117 1.00 97.81 80 SER A CA 1
ATOM 648 C C . SER A 1 80 ? -19.597 -0.503 -0.793 1.00 97.81 80 SER A C 1
ATOM 650 O O . SER A 1 80 ? -19.285 -0.713 -1.964 1.00 97.81 80 SER A O 1
ATOM 652 N N . LEU A 1 81 ? -19.040 0.468 -0.063 1.00 98.38 81 LEU A N 1
ATOM 653 C CA . LEU A 1 81 ? -18.039 1.421 -0.547 1.00 98.38 81 LEU A CA 1
ATOM 654 C C . LEU A 1 81 ? -16.616 1.057 -0.100 1.00 98.38 81 LEU A C 1
ATOM 656 O O . LEU A 1 81 ? -15.660 1.769 -0.416 1.00 98.38 81 LEU A O 1
ATOM 660 N N . HIS A 1 82 ? -16.442 -0.034 0.652 1.00 98.31 82 HIS A N 1
ATOM 661 C CA . HIS A 1 82 ? -15.126 -0.430 1.146 1.00 98.31 82 HIS A CA 1
ATOM 662 C C . HIS A 1 82 ? -14.235 -0.946 0.016 1.00 98.31 82 HIS A C 1
ATOM 664 O O . HIS A 1 82 ? -14.580 -1.870 -0.722 1.00 98.31 82 HIS A O 1
ATOM 670 N N . SER A 1 83 ? -13.014 -0.411 -0.046 1.00 98.38 83 SER A N 1
ATOM 671 C CA . SER A 1 83 ? -11.916 -1.076 -0.747 1.00 98.38 83 SER A CA 1
ATOM 672 C C . SER A 1 83 ? -11.372 -2.235 0.104 1.00 98.38 83 SER A C 1
ATOM 674 O O . SER A 1 83 ? -11.415 -2.164 1.333 1.00 98.38 83 SER A O 1
ATOM 676 N N . PRO A 1 84 ? -10.764 -3.270 -0.498 1.00 98.31 84 PRO A N 1
ATOM 677 C CA . PRO A 1 84 ? -10.124 -4.349 0.255 1.00 98.31 84 PRO A CA 1
ATOM 678 C C . PRO A 1 84 ? -8.732 -3.977 0.806 1.00 98.31 84 PRO A C 1
ATOM 680 O O . PRO A 1 84 ? -8.039 -4.859 1.305 1.00 98.31 84 PRO A O 1
ATOM 683 N N . ILE A 1 85 ? -8.277 -2.724 0.669 1.00 98.38 85 ILE A N 1
ATOM 684 C CA . ILE A 1 85 ? -6.892 -2.317 0.973 1.00 98.38 85 ILE A CA 1
ATOM 685 C C . ILE A 1 85 ? -6.788 -1.553 2.293 1.00 98.38 85 ILE A C 1
ATOM 687 O O . ILE A 1 85 ? -5.915 -1.854 3.104 1.00 98.38 85 ILE A O 1
ATOM 691 N N . ILE A 1 86 ? -7.664 -0.572 2.511 1.00 98.44 86 ILE A N 1
ATOM 692 C CA . ILE A 1 86 ? -7.649 0.297 3.691 1.00 98.44 86 ILE A CA 1
ATOM 693 C C . ILE A 1 86 ? -9.076 0.589 4.151 1.00 98.44 86 ILE A C 1
ATOM 695 O O . ILE A 1 86 ? -10.013 0.590 3.349 1.00 98.44 86 ILE A O 1
ATOM 699 N N . THR A 1 87 ? -9.252 0.825 5.449 1.00 98.69 87 THR A N 1
ATOM 700 C CA . THR A 1 87 ? -10.536 1.216 6.038 1.00 98.69 87 THR A CA 1
ATOM 701 C C . THR A 1 87 ? -10.322 2.362 7.015 1.00 98.69 87 THR A C 1
ATOM 703 O O . THR A 1 87 ? -9.504 2.251 7.925 1.00 98.69 87 THR A O 1
ATOM 706 N N . ALA A 1 88 ? -11.058 3.454 6.814 1.00 98.62 88 ALA A N 1
ATOM 707 C CA . ALA A 1 88 ? -11.098 4.574 7.743 1.00 98.62 88 ALA A CA 1
ATOM 708 C C . ALA A 1 88 ? -12.163 4.324 8.818 1.00 98.62 88 ALA A C 1
ATOM 710 O O . ALA A 1 88 ? -13.264 3.860 8.512 1.00 98.62 88 ALA A O 1
ATOM 711 N N . PHE A 1 89 ? -11.840 4.660 10.063 1.00 98.69 89 PHE A N 1
ATOM 712 C CA . PHE A 1 89 ? -12.742 4.586 11.210 1.00 98.69 89 PHE A CA 1
ATOM 713 C C . PHE A 1 89 ? -12.862 5.969 11.839 1.00 98.69 89 PHE A C 1
ATOM 715 O O . PHE A 1 89 ? -11.897 6.735 11.840 1.00 98.69 89 PHE A O 1
ATOM 722 N N . TYR A 1 90 ? -14.029 6.281 12.397 1.00 98.38 90 TYR A N 1
ATOM 723 C CA . TYR A 1 90 ? -14.169 7.462 13.240 1.00 98.38 90 TYR A CA 1
ATOM 724 C C . TYR A 1 90 ? -13.246 7.347 14.455 1.00 98.38 90 TYR A C 1
ATOM 726 O O . TYR A 1 90 ? -13.106 6.275 15.050 1.00 98.38 90 TYR A O 1
ATOM 734 N N . SER A 1 91 ? -12.620 8.465 14.821 1.00 97.94 91 SER A N 1
ATOM 735 C CA . SER A 1 91 ? -11.918 8.556 16.098 1.00 97.94 91 SER A CA 1
ATOM 736 C C . SER A 1 91 ? -12.923 8.445 17.251 1.00 97.94 91 SER A C 1
ATOM 738 O O . SER A 1 91 ? -14.034 8.951 17.114 1.00 97.94 91 SER A O 1
ATOM 740 N N . PRO A 1 92 ? -12.563 7.808 18.378 1.00 97.25 92 PRO A N 1
ATOM 741 C CA . PRO A 1 92 ? -13.392 7.820 19.575 1.00 97.25 92 PRO A CA 1
ATOM 742 C C . PRO A 1 92 ? -13.686 9.246 20.055 1.00 97.25 92 PRO A C 1
ATOM 744 O O . PRO A 1 92 ? -12.771 10.060 20.167 1.00 97.25 92 PRO A O 1
ATOM 747 N N . ASP A 1 93 ? -14.937 9.504 20.432 1.00 95.38 93 ASP A N 1
ATOM 748 C CA . ASP A 1 93 ? -15.395 10.811 20.935 1.00 95.38 93 ASP A CA 1
ATOM 749 C C . ASP A 1 93 ? -15.010 11.067 22.406 1.00 95.38 93 ASP A C 1
ATOM 751 O O . ASP A 1 93 ? -15.336 12.101 22.989 1.00 95.38 93 ASP A O 1
ATOM 755 N N . ALA A 1 94 ? -14.319 10.115 23.039 1.00 97.00 94 ALA A N 1
ATOM 756 C CA . ALA A 1 94 ? -13.911 10.213 24.432 1.00 97.00 94 ALA A CA 1
ATOM 757 C C . ALA A 1 94 ? -12.962 11.421 24.640 1.00 97.00 94 ALA A C 1
ATOM 759 O O . ALA A 1 94 ? -11.948 11.507 23.944 1.00 97.00 94 ALA A O 1
ATOM 760 N N . PRO A 1 95 ? -13.200 12.324 25.615 1.00 97.00 95 PRO A N 1
ATOM 761 C CA . PRO A 1 95 ? -12.403 13.548 25.797 1.00 97.00 95 PRO A CA 1
ATOM 762 C C . PRO A 1 95 ? -10.898 13.320 25.991 1.00 97.00 95 PRO A C 1
ATOM 764 O O . PRO A 1 95 ? -10.072 14.172 25.650 1.00 97.00 95 PRO A O 1
ATOM 767 N N . GLN A 1 96 ? -10.529 12.161 26.532 1.00 96.62 96 GLN A N 1
ATOM 768 C CA . GLN 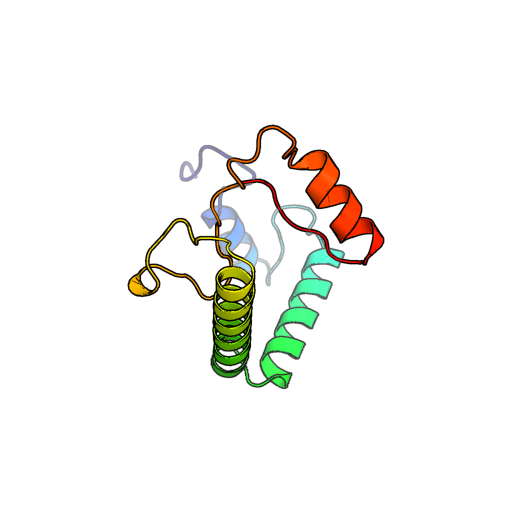A 1 96 ? -9.156 11.720 26.754 1.00 96.62 96 GLN A CA 1
ATOM 769 C C . GLN A 1 96 ? -8.487 11.118 25.510 1.00 96.62 96 GLN A C 1
ATOM 771 O O . GLN A 1 96 ? -7.280 10.876 25.523 1.00 96.62 96 GLN A O 1
ATOM 776 N N . TYR A 1 97 ? -9.238 10.843 24.440 1.00 97.75 97 TYR A N 1
ATOM 777 C CA . TYR A 1 97 ? -8.683 10.235 23.240 1.00 97.75 97 TYR A CA 1
ATOM 778 C C . TYR A 1 97 ? -7.698 11.188 22.557 1.00 97.75 97 TYR A C 1
ATOM 780 O O . TYR A 1 97 ? -7.994 12.351 22.277 1.00 97.75 97 TYR A O 1
ATOM 788 N N . ARG A 1 98 ? -6.498 10.684 22.275 1.00 97.88 98 ARG A N 1
ATOM 789 C CA . ARG A 1 98 ? -5.473 11.359 21.477 1.00 97.88 98 ARG A CA 1
ATOM 790 C C . ARG A 1 98 ? -4.891 10.335 20.517 1.00 97.88 98 ARG A C 1
ATOM 792 O O . ARG A 1 98 ? -4.345 9.326 20.966 1.00 97.88 98 ARG A O 1
ATOM 799 N N . PHE A 1 99 ? -4.961 10.611 19.212 1.00 97.62 99 PHE A N 1
ATOM 800 C CA . PHE A 1 99 ? -4.438 9.696 18.192 1.00 97.62 99 PHE A CA 1
ATOM 801 C C . PHE A 1 99 ? -2.965 9.348 18.442 1.00 97.62 99 PHE A C 1
ATOM 803 O O . PHE A 1 99 ? -2.599 8.184 18.363 1.00 97.62 99 PHE A O 1
ATOM 810 N N . HIS A 1 100 ? -2.135 10.326 18.826 1.00 98.00 100 HIS A N 1
ATOM 811 C CA . HIS A 1 100 ? -0.721 10.085 19.125 1.00 98.00 100 HIS A CA 1
ATOM 812 C C . HIS A 1 100 ? -0.520 9.018 20.214 1.00 98.00 100 HIS A C 1
ATOM 814 O O . HIS A 1 100 ? 0.226 8.065 20.011 1.00 98.00 100 HIS A O 1
ATOM 820 N N . THR A 1 101 ? -1.216 9.136 21.349 1.00 98.19 101 THR A N 1
ATOM 821 C CA . THR A 1 101 ? -1.129 8.160 22.446 1.00 98.19 101 THR A CA 1
ATOM 822 C C . THR A 1 101 ? -1.662 6.793 22.022 1.00 98.19 101 THR A C 1
ATOM 824 O O . THR A 1 101 ? -1.062 5.775 22.356 1.00 98.19 101 THR A O 1
ATOM 827 N N . PHE A 1 102 ? -2.766 6.757 21.270 1.00 98.19 102 PHE A N 1
ATOM 828 C CA . PHE A 1 102 ? -3.326 5.512 20.743 1.00 98.19 102 PHE A CA 1
ATOM 829 C C . PHE A 1 102 ? -2.354 4.810 19.782 1.00 98.19 102 PHE A C 1
ATOM 831 O O . PHE A 1 102 ? -2.093 3.618 19.929 1.00 98.19 102 PHE A O 1
ATOM 838 N N . TYR A 1 103 ? -1.749 5.568 18.867 1.00 98.44 103 TYR A N 1
ATOM 839 C CA . TYR A 1 103 ? -0.729 5.095 17.939 1.00 98.44 103 TYR A CA 1
ATOM 840 C C . TYR A 1 103 ? 0.495 4.531 18.668 1.00 98.44 103 TYR A C 1
ATOM 842 O O . TYR A 1 103 ? 0.919 3.427 18.342 1.00 98.44 103 TYR A O 1
ATOM 850 N N . GLN A 1 104 ? 1.049 5.242 19.661 1.00 98.56 104 GLN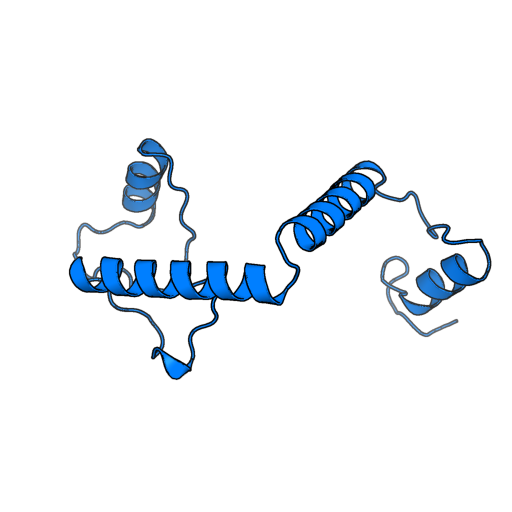 A N 1
ATOM 851 C CA . GLN A 1 104 ? 2.231 4.752 20.385 1.00 98.56 104 GLN A CA 1
ATOM 852 C C . GLN A 1 104 ? 1.935 3.438 21.110 1.00 98.56 104 GLN A C 1
ATOM 854 O O . GLN A 1 104 ? 2.697 2.491 20.971 1.00 98.56 104 GLN A O 1
ATOM 859 N N . LYS A 1 105 ? 0.776 3.325 21.774 1.00 98.38 105 LYS A N 1
ATOM 860 C CA . LYS A 1 105 ? 0.383 2.079 22.453 1.00 98.38 105 LYS A CA 1
ATOM 861 C C . LYS A 1 105 ? 0.260 0.886 21.501 1.00 98.38 105 LYS A C 1
ATOM 863 O O . LYS A 1 105 ? 0.592 -0.229 21.884 1.00 98.38 105 LYS A O 1
ATOM 868 N N . LEU A 1 106 ? -0.212 1.104 20.272 1.00 98.38 106 LEU A N 1
ATOM 869 C CA . LEU A 1 106 ? -0.253 0.058 19.245 1.00 98.38 106 LEU A CA 1
ATOM 870 C C . LEU A 1 106 ? 1.141 -0.254 18.694 1.00 98.38 106 LEU A C 1
ATOM 872 O O . LEU A 1 106 ? 1.477 -1.422 18.492 1.00 98.38 106 LEU A O 1
ATOM 876 N N . LYS A 1 107 ? 1.973 0.773 18.501 1.00 98.25 107 LYS A N 1
ATOM 877 C CA . LYS A 1 107 ? 3.352 0.626 18.032 1.00 98.25 107 LYS A CA 1
ATOM 878 C C . LYS A 1 107 ? 4.205 -0.166 19.022 1.00 98.25 107 LYS A C 1
ATOM 880 O O . LYS A 1 107 ? 4.959 -1.029 18.580 1.00 98.25 107 LYS A O 1
ATOM 885 N N . ASP A 1 108 ? 4.030 0.053 20.324 1.00 98.50 108 ASP A N 1
ATOM 886 C CA . ASP A 1 108 ? 4.689 -0.712 21.395 1.00 98.50 108 ASP A CA 1
ATOM 887 C C . ASP A 1 108 ? 4.321 -2.208 21.355 1.00 98.50 108 ASP A C 1
ATOM 889 O O . ASP A 1 108 ? 5.071 -3.052 21.838 1.00 98.50 108 ASP A O 1
ATOM 893 N N . GLN A 1 109 ? 3.192 -2.552 20.724 1.00 98.38 109 GLN A N 1
ATOM 894 C CA . GLN A 1 109 ? 2.747 -3.927 20.475 1.00 98.38 109 GLN A CA 1
ATOM 895 C C . GLN A 1 109 ? 3.088 -4.436 19.062 1.00 98.38 109 GLN A C 1
ATOM 897 O O . GLN A 1 109 ? 2.670 -5.527 18.681 1.00 98.38 109 GLN A O 1
ATOM 902 N N . GLY A 1 110 ? 3.835 -3.666 18.267 1.00 98.31 110 GLY A N 1
ATOM 903 C CA . GLY A 1 110 ? 4.252 -4.041 16.914 1.00 98.31 110 GLY A CA 1
ATOM 904 C C . GLY A 1 110 ? 3.266 -3.675 15.798 1.00 98.31 110 GLY A C 1
ATOM 905 O O . GLY A 1 110 ? 3.466 -4.094 14.657 1.00 98.31 110 GLY A O 1
ATOM 906 N N . PHE A 1 111 ? 2.232 -2.875 16.078 1.00 98.19 111 PHE A N 1
ATOM 907 C CA . PHE A 1 111 ? 1.242 -2.443 15.087 1.00 98.19 111 PHE A CA 1
ATOM 908 C C . PHE A 1 111 ? 1.373 -0.952 14.763 1.00 98.19 111 PHE A C 1
ATOM 910 O O . PHE A 1 111 ? 1.147 -0.084 15.601 1.00 98.19 111 PHE A O 1
ATOM 917 N N . VAL A 1 112 ? 1.686 -0.639 13.505 1.00 98.06 112 VAL A N 1
ATOM 918 C CA . VAL A 1 112 ? 1.741 0.740 12.999 1.00 98.06 112 VAL A CA 1
ATOM 919 C C . VAL A 1 112 ? 0.434 1.058 12.272 1.00 98.06 112 VAL A C 1
ATOM 921 O O . VAL A 1 112 ? 0.147 0.467 11.232 1.00 98.06 112 VAL A O 1
ATOM 924 N N . ILE A 1 113 ? -0.353 1.993 12.812 1.00 98.06 113 ILE A N 1
ATOM 925 C CA . ILE A 1 113 ? -1.585 2.505 12.181 1.00 98.06 113 ILE A CA 1
ATOM 926 C C . ILE A 1 113 ? -1.353 3.873 11.524 1.00 98.06 113 ILE A C 1
ATOM 928 O O . ILE A 1 113 ? -0.327 4.510 11.756 1.00 98.06 113 ILE A O 1
ATOM 932 N N . TYR A 1 114 ? -2.301 4.334 10.707 1.00 97.56 114 TYR A N 1
ATOM 933 C CA . TYR A 1 114 ? -2.187 5.583 9.946 1.00 97.56 114 TYR A CA 1
ATOM 934 C C . TYR A 1 114 ? -3.178 6.649 10.432 1.00 97.56 114 TYR A C 1
ATOM 936 O O . TYR A 1 114 ? -4.291 6.289 10.826 1.00 97.56 114 TYR A O 1
ATOM 944 N N . PRO A 1 115 ? -2.791 7.940 10.421 1.00 95.81 115 PRO A N 1
ATOM 945 C CA . PRO A 1 115 ? -3.727 9.032 10.661 1.00 95.81 115 PRO A CA 1
ATOM 946 C C . PRO A 1 115 ? -4.745 9.130 9.516 1.00 95.81 115 PRO A C 1
ATOM 948 O O . PRO A 1 115 ? -4.438 8.759 8.379 1.00 95.81 115 PRO A O 1
ATOM 951 N N . GLY A 1 116 ? -5.950 9.595 9.856 1.00 88.19 116 GLY A N 1
ATOM 952 C CA . GLY A 1 116 ? -7.011 9.920 8.898 1.00 88.19 116 GLY A CA 1
ATOM 953 C C . GLY A 1 116 ? -6.832 11.288 8.262 1.00 88.19 116 GLY A C 1
ATOM 954 O O . GLY A 1 116 ? -6.128 12.128 8.869 1.00 88.19 116 GLY A O 1
#

=== Feature glossary ===
The record interleaves many kinds of information about one protein. Here is each kind framed as the question it answers.

Q: What are the backbone torsion angles?
A: φ (phi) and ψ (psi) are the two rotatable backbone dihedrals per residue: φ is the C(i-1)–N–Cα–C torsion, ψ is the N–Cα–C–N(i+1) torsion, both in degrees on (−180°, 180°]. α-helical residues cluster near (−60°, −45°); β-strand residues near (−120°, +130°). A Ramachandran plot is simply a scatter of (φ, ψ) for every residue.

Q: What is the amino-acid chain?
A: This is the polypeptide sequence — one letter per residue, N-terminus first. Length ranges from a few dozen residues for small domains to over a thousand for large multi-domain proteins.

Q: How mobile is each atom in the crystal?
A: For experimental (PDB) structures, the B-factor (temperature factor) quantifies the positional spread of each atom in the crystal — a combination of thermal vibration and static disorder — in units of Å². High B-factors mark flexible loops or poorly resolved regions; low B-factors mark the rigid, well-ordered core.

Q: Are the domains correctly placed relative to each other?
A: Predicted Aligned Error (PAE) is an AlphaFold confidence matrix: entry (i, j) is the expected error in the position of residue j, in ångströms, when the prediction is superimposed on the true structure at residue i. Low PAE within a block of residues means that block is internally rigid and well-predicted; high PAE between two blocks means their relative placement is uncertain even if each block individually is confident.

Q: How confident is the AlphaFold model at each residue?
A: pLDDT is the predicted lDDT-Cα score: AlphaFold's confidence that the local environment of each residue (all inter-atomic distances within 15 Å) is correctly placed. It is a per-residue number between 0 and 100, with higher meaning more reliable.

Q: What family and function is it annotated with?
A: Functional annotations link the protein to curated databases. InterPro entries identify conserved domains and families by matching the sequence against member-database signatures (Pfam, PROSITE, CDD, …). Gene Ontology (GO) terms describe molecular function, biological process, and cellular component in a controlled vocabulary. CATH places the structure in a hierarchical fold classification (Class/Architecture/Topology/Homologous-superfamily). The organism is the source species.

Q: How big and how compact is the whole molecule?
A: Three whole-structure scalars: the radius of gyration (RMS distance of Cα from centroid, in Å), the count of Cα–Cα contacts (pairs closer than 8 Å and separated by more than four residues in sequence — i.e. tertiary, not local, contacts), and the bounding-box dimensions. Together they distinguish compact globular folds from extended fibres or disordered chains.

Q: What known structures does this most resemble?
A: The Foldseek neighbor list gives the closest experimentally determined structures in the PDB, ranked by structural alignment. TM-score near 1 means near-identical fold; near 0.3 means only rough topology match. This is how one finds what a novel AlphaFold prediction most resembles in the solved-structure universe.

Q: Which residues are buried vs exposed?
A: SASA measures how much of the protein is reachable by solvent. It is computed by rolling a water-sized probe over the atomic surface and summing the exposed area (Å²). Per-residue SASA distinguishes core (buried, low SASA) from surface (exposed, high SASA) residues; total SASA is a whole-molecule size measure.

Q: Which residues are in helices, strands, or loops?
A: Eight-state secondary structure (DSSP): H is the canonical α-helix, G the tighter 3₁₀-helix, I the wider π-helix; E/B are β-structure, T and S are turns and bends, and '-' is everything else. DSSP derives these from the pattern of main-chain N–H···O=C hydrogen bonds, not from the sequence.

Q: Where is each backbone atom in 3D?
A: Structure coordinates are given as an mmCIF _atom_site loop: one row per atom with element, residue name, chain id, sequence number, and x/y/z position in Å. Only the four main-chain atoms per residue are included here; side chains are omitted to keep the record compact.

Q: What if only a Cα trace is available?
A: Three-state secondary structure (P-SEA) collapses the eight DSSP classes into helix (a), strand (b), and coil (c). P-SEA assigns these from Cα geometry alone — distances and angles — without requiring backbone oxygens, so it works on any Cα trace.

Q: What do the rendered images show?
A: The six renders are orthographic views along the three Cartesian axes in both directions. Representation (cartoon, sticks, or surface) and color scheme (sequence-rainbow or by-chain) vary across proteins so the training set covers all the common visualization conventions.

Q: What does the lo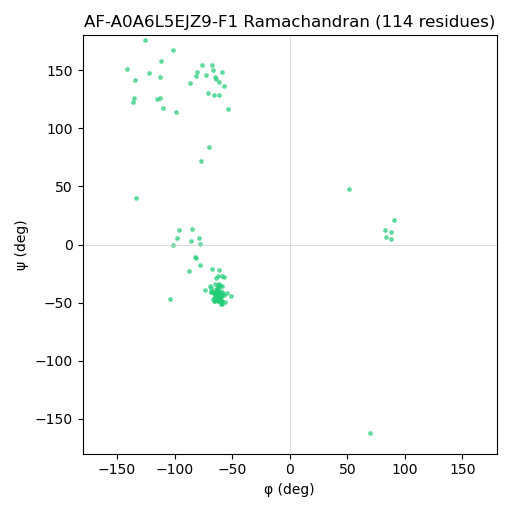cal fold look like, residue by residue?
A: Foldseek's 3Di representation compresses backbone geometry into a per-residue letter drawn from a learned twenty-state alphabet. It captures the tertiary interaction pattern around each residue — which residues are packed against it in space, regardless of where they are in sequence.

Q: What do the diagnostic plots show?
A: The contact map is a binary N×N matrix image: pixel (i, j) is dark where Cα_i and Cα_j are within 8 Å and |i−j|>4. Because the |i−j|>4 filter removes local helical contacts, off-diagonal stripes parallel to the main diagonal indicate parallel β-sheets; stripes perpendicular to it indicate antiparallel β-sheets. The Ramachandran plot scatters every residue's (φ, ψ) pair against the sterically allowed regions. The PAE heatmap renders the predicted-aligned-error matrix.